Protein AF-A0A068Z1S9-F1 (afdb_monomer)

Secondary structure (DSSP, 8-state):
-------HHHHHHHHHHTT--PPP-S-TTS-HHHHHHHHHTHHHHHHHHHHHHHTS---S----SHHHHHHHHHHHHHHHHHHHHHHHHHHHSSS---HHHHHHHHTT--EEEE-STT-PPEEEE----HHHHHHHHHTT-PPP---------

pLDDT: mean 89.49, std 10.79, range [37.62, 98.06]

Sequence (153 aa):
MFSYHLDERALTHARLMDGKLLLVTNAPDFAPAEVIKRYKSLADIERGFRVLKSEIEIGPIYHRLPKRIRAHAAICFMALIVYRVMRSRLRASATPISPERALDKLRRIQHHQVTVNNTQPVTGLSTVNQEHSDILSALTVKKPTLNTQLTLL

Structure (mmCIF, N/CA/C/O backbone):
data_AF-A0A068Z1S9-F1
#
_entry.id   AF-A0A068Z1S9-F1
#
loop_
_atom_site.group_PDB
_atom_site.id
_atom_site.type_symbol
_atom_site.label_atom_id
_atom_site.label_alt_id
_atom_site.label_comp_id
_atom_site.label_asym_id
_atom_site.label_entity_id
_atom_site.label_seq_id
_atom_site.pdbx_PDB_ins_code
_atom_site.Cartn_x
_atom_site.Cartn_y
_atom_site.Cartn_z
_atom_site.occupancy
_atom_site.B_iso_or_equiv
_atom_site.auth_seq_id
_atom_site.auth_comp_id
_atom_site.auth_asym_id
_atom_site.auth_atom_id
_atom_site.pdbx_PDB_model_num
ATOM 1 N N . MET A 1 1 ? 51.750 12.803 -11.030 1.00 59.06 1 MET A N 1
ATOM 2 C CA . MET A 1 1 ? 50.881 13.569 -11.947 1.00 59.06 1 MET A CA 1
ATOM 3 C C . MET A 1 1 ? 49.828 12.603 -12.457 1.00 59.06 1 MET A C 1
ATOM 5 O O . MET A 1 1 ? 50.214 11.561 -12.967 1.00 59.06 1 MET A O 1
ATOM 9 N N . PHE A 1 2 ? 48.543 12.860 -12.221 1.00 73.06 2 PHE A N 1
ATOM 10 C CA . PHE A 1 2 ? 47.475 12.003 -12.745 1.00 73.06 2 PHE A CA 1
ATOM 11 C C . PHE A 1 2 ? 47.125 12.464 -14.162 1.00 73.06 2 PHE A C 1
ATOM 13 O O . PHE A 1 2 ? 46.903 13.655 -14.370 1.00 73.06 2 PHE A O 1
ATOM 20 N N . SER A 1 3 ? 47.096 11.540 -15.122 1.00 82.12 3 SER A N 1
ATOM 21 C CA . SER A 1 3 ? 46.533 11.756 -16.457 1.00 82.12 3 SER A CA 1
ATOM 22 C C . SER A 1 3 ? 45.230 10.971 -16.588 1.00 82.12 3 SER A C 1
ATOM 24 O O . SER A 1 3 ? 45.060 9.919 -15.971 1.00 82.12 3 SER A O 1
ATOM 26 N N . TYR A 1 4 ? 44.300 11.496 -17.381 1.00 90.50 4 TYR A N 1
ATOM 27 C CA . TYR A 1 4 ? 43.093 10.783 -17.778 1.00 90.50 4 TYR A CA 1
ATOM 28 C C . TYR A 1 4 ? 43.002 10.779 -19.303 1.00 90.50 4 TYR A C 1
ATOM 30 O O . TYR A 1 4 ? 43.451 11.715 -19.965 1.00 90.50 4 TYR A O 1
ATOM 38 N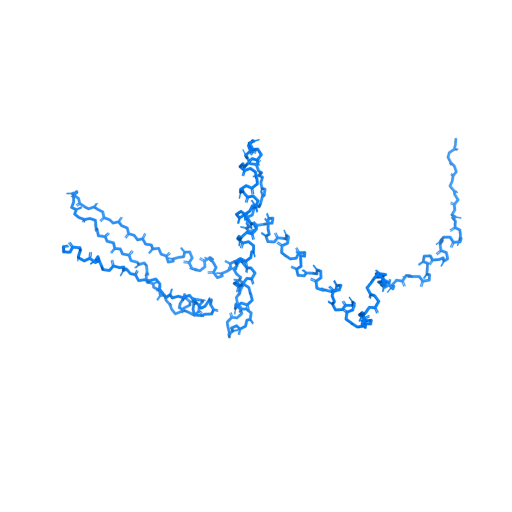 N . HIS A 1 5 ? 42.414 9.719 -19.847 1.00 91.31 5 HIS A N 1
ATOM 39 C CA . HIS A 1 5 ? 42.111 9.578 -21.264 1.00 91.31 5 HIS A CA 1
ATOM 40 C C . HIS A 1 5 ? 40.691 9.030 -21.398 1.00 91.31 5 HIS A C 1
ATOM 42 O O . HIS A 1 5 ? 40.260 8.219 -20.577 1.00 91.31 5 HIS A O 1
ATOM 48 N N . LEU A 1 6 ? 39.958 9.497 -22.407 1.00 91.56 6 LEU A N 1
ATOM 49 C CA . LEU A 1 6 ? 38.634 8.975 -22.721 1.00 91.56 6 LEU A CA 1
ATOM 50 C C . LEU A 1 6 ? 38.774 7.690 -23.537 1.00 91.56 6 LEU A C 1
ATOM 52 O O . LEU A 1 6 ? 39.498 7.647 -24.530 1.00 91.56 6 LEU A O 1
ATOM 56 N N . ASP A 1 7 ? 38.060 6.646 -23.124 1.00 95.69 7 ASP A N 1
ATOM 57 C CA . ASP A 1 7 ? 37.883 5.456 -23.948 1.00 95.69 7 ASP A CA 1
ATOM 58 C C . ASP A 1 7 ? 36.827 5.754 -25.022 1.00 95.69 7 ASP A C 1
ATOM 60 O O . ASP A 1 7 ? 35.617 5.664 -24.793 1.00 95.69 7 ASP A O 1
ATOM 64 N N . GLU A 1 8 ? 37.299 6.129 -26.209 1.00 96.19 8 GLU A N 1
ATOM 65 C CA . GLU A 1 8 ? 36.451 6.454 -27.360 1.00 96.19 8 GLU A CA 1
ATOM 66 C C . GLU A 1 8 ? 35.551 5.284 -27.792 1.00 96.19 8 GLU A C 1
ATOM 68 O O . GLU A 1 8 ? 34.442 5.498 -28.297 1.00 96.19 8 GLU A O 1
ATOM 73 N N . ARG A 1 9 ? 35.979 4.031 -27.562 1.00 94.56 9 ARG A N 1
ATOM 74 C CA . ARG A 1 9 ? 35.155 2.850 -27.866 1.00 94.56 9 ARG A CA 1
ATOM 75 C C . ARG A 1 9 ? 33.990 2.758 -26.891 1.00 94.56 9 ARG A C 1
ATOM 77 O O . ARG A 1 9 ? 32.849 2.595 -27.328 1.00 94.56 9 ARG A O 1
ATOM 84 N N . ALA A 1 10 ? 34.256 2.918 -25.595 1.00 91.44 10 ALA A N 1
ATOM 85 C CA . ALA A 1 10 ? 33.214 2.943 -24.572 1.00 91.44 10 ALA A CA 1
ATOM 86 C C . ALA A 1 10 ? 32.232 4.109 -24.788 1.00 91.44 10 ALA A C 1
ATOM 88 O O . ALA A 1 10 ? 31.018 3.914 -24.703 1.00 91.44 10 ALA A O 1
ATOM 89 N N . LEU A 1 11 ? 32.736 5.296 -25.148 1.00 92.94 11 LEU A N 1
ATOM 90 C CA . LEU A 1 11 ? 31.912 6.472 -25.441 1.00 92.94 11 LEU A CA 1
ATOM 91 C C . LEU A 1 11 ? 30.996 6.251 -26.652 1.00 92.94 11 LEU A C 1
ATOM 93 O O . LEU A 1 11 ? 29.805 6.560 -26.598 1.00 92.94 11 LEU A O 1
ATOM 97 N N . THR A 1 12 ? 31.526 5.686 -27.738 1.00 94.12 12 THR A N 1
ATOM 98 C CA . THR A 1 12 ? 30.737 5.378 -28.941 1.00 94.12 12 THR A CA 1
ATOM 99 C C . THR A 1 12 ? 29.646 4.353 -28.639 1.00 94.12 12 THR A C 1
ATOM 101 O O . THR A 1 12 ? 28.498 4.531 -29.046 1.00 94.12 12 THR A O 1
ATOM 104 N N . HIS A 1 13 ? 29.973 3.313 -27.870 1.00 89.31 13 HIS A N 1
ATOM 105 C CA . HIS A 1 13 ? 28.998 2.311 -27.452 1.00 89.31 13 HIS A CA 1
ATOM 106 C C . HIS A 1 13 ? 27.890 2.912 -26.570 1.00 89.31 13 HIS A C 1
ATOM 108 O O . HIS A 1 13 ? 26.712 2.635 -26.790 1.00 89.31 13 HIS A O 1
ATOM 114 N N . ALA A 1 14 ? 28.239 3.782 -25.615 1.00 88.38 14 ALA A N 1
ATOM 115 C CA . ALA A 1 14 ? 27.263 4.477 -24.776 1.00 88.38 14 ALA A CA 1
ATOM 116 C C . ALA A 1 14 ? 26.312 5.360 -25.604 1.00 88.38 14 ALA A C 1
ATOM 118 O O . ALA A 1 14 ? 25.100 5.306 -25.402 1.00 88.38 14 ALA A O 1
ATOM 119 N N . ARG A 1 15 ? 26.834 6.097 -26.597 1.00 91.88 15 ARG A N 1
ATOM 120 C CA . ARG A 1 15 ? 26.028 6.933 -27.508 1.00 91.88 15 ARG A CA 1
ATOM 121 C C . ARG A 1 15 ? 24.990 6.137 -28.300 1.00 91.88 15 ARG A C 1
ATOM 123 O O . ARG A 1 15 ? 23.896 6.637 -28.530 1.00 91.88 15 ARG A O 1
ATOM 130 N N . LEU A 1 16 ? 25.290 4.898 -28.698 1.00 88.88 16 LEU A N 1
ATOM 131 C CA . LEU A 1 16 ? 24.323 4.051 -29.413 1.00 88.88 16 LEU A CA 1
ATOM 132 C C . LEU A 1 16 ? 23.085 3.724 -28.568 1.00 88.88 16 LEU A C 1
ATOM 134 O O . LEU A 1 16 ? 22.005 3.488 -29.127 1.00 88.88 16 LEU A O 1
ATOM 138 N N . MET A 1 17 ? 23.256 3.675 -27.246 1.00 85.00 17 MET A N 1
ATOM 139 C CA . MET A 1 17 ? 22.225 3.320 -26.270 1.00 85.00 17 MET A CA 1
ATOM 140 C C . MET A 1 17 ? 21.563 4.541 -25.627 1.00 85.00 17 MET A C 1
ATOM 142 O O 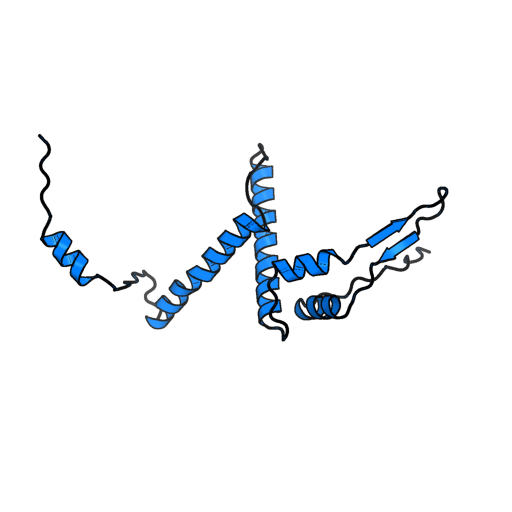. MET A 1 17 ? 20.619 4.377 -24.856 1.00 85.00 17 MET A O 1
ATOM 146 N N . ASP A 1 18 ? 22.018 5.751 -25.950 1.00 90.00 18 ASP A N 1
ATOM 147 C CA . ASP A 1 18 ? 21.478 6.966 -25.358 1.00 90.00 18 ASP A CA 1
ATOM 148 C C . ASP A 1 18 ? 19.982 7.124 -25.687 1.00 90.00 18 ASP A C 1
ATOM 150 O O . ASP A 1 18 ? 19.537 6.899 -26.817 1.00 90.00 18 ASP A O 1
ATOM 154 N N . GLY A 1 19 ? 19.180 7.416 -24.664 1.00 89.00 19 GLY A N 1
ATOM 155 C CA . GLY A 1 19 ? 17.716 7.476 -24.753 1.00 89.00 19 GLY A CA 1
ATOM 156 C C . GLY A 1 19 ? 16.985 6.137 -24.972 1.00 89.00 19 GLY A C 1
ATOM 157 O O . GLY A 1 19 ? 15.758 6.140 -25.094 1.00 89.00 19 GLY A O 1
ATOM 158 N N . LYS A 1 20 ? 17.677 4.988 -25.008 1.00 89.50 20 LYS A N 1
ATOM 159 C CA . LYS A 1 20 ? 17.056 3.660 -25.179 1.00 89.50 20 LYS A CA 1
ATOM 160 C C . LYS A 1 20 ? 16.991 2.900 -23.854 1.00 89.50 20 LYS A C 1
ATOM 162 O O . LYS A 1 20 ? 17.977 2.782 -23.136 1.00 89.50 20 LYS A O 1
ATOM 167 N N . LEU A 1 21 ? 15.833 2.307 -23.558 1.00 86.62 21 LEU A N 1
ATOM 168 C CA . LEU A 1 21 ? 15.677 1.346 -22.462 1.00 86.62 21 LEU A CA 1
ATOM 169 C C . LEU A 1 21 ? 15.805 -0.076 -23.016 1.00 86.62 21 LEU A C 1
ATOM 171 O O . LEU A 1 21 ? 14.885 -0.572 -23.667 1.00 86.62 21 LEU A O 1
ATOM 175 N N . LEU A 1 22 ? 16.929 -0.735 -22.739 1.00 88.94 22 LEU A N 1
ATOM 176 C CA . LEU A 1 22 ? 17.130 -2.143 -23.068 1.00 88.94 22 LEU A CA 1
ATOM 177 C C . LEU A 1 22 ? 16.695 -3.021 -21.888 1.00 88.94 22 LEU A C 1
ATOM 179 O O . LEU A 1 22 ? 17.204 -2.871 -20.779 1.00 88.94 22 LEU A O 1
ATOM 183 N N . LEU A 1 23 ? 15.772 -3.952 -22.131 1.00 91.19 23 LEU A N 1
ATOM 184 C CA . LEU A 1 23 ? 15.395 -4.978 -21.160 1.00 91.19 23 LEU A CA 1
ATOM 185 C C . LEU A 1 23 ? 16.056 -6.299 -21.547 1.00 91.19 23 LEU A C 1
ATOM 187 O O . LEU A 1 23 ? 15.794 -6.834 -22.621 1.00 91.19 23 LEU A O 1
ATOM 191 N N . VAL A 1 24 ? 16.892 -6.826 -20.656 1.00 92.25 24 VAL A N 1
ATOM 192 C CA . VAL A 1 24 ? 17.494 -8.157 -20.784 1.00 92.25 24 VAL A CA 1
ATOM 193 C C . VAL A 1 24 ? 16.752 -9.093 -19.839 1.00 92.25 24 VAL A C 1
ATOM 195 O O . VAL A 1 24 ? 16.578 -8.778 -18.662 1.00 92.25 24 VAL A O 1
ATOM 198 N N . THR A 1 25 ? 16.279 -10.230 -20.343 1.00 92.31 25 THR A N 1
ATOM 199 C CA . THR A 1 25 ? 15.521 -11.201 -19.548 1.00 92.31 25 THR A CA 1
ATOM 200 C C . THR A 1 25 ? 15.945 -12.627 -19.877 1.00 92.31 25 THR A C 1
ATOM 202 O O . THR A 1 25 ? 16.300 -12.930 -21.012 1.00 92.31 25 THR A O 1
ATOM 205 N N . ASN A 1 26 ? 15.903 -13.499 -18.873 1.00 95.00 26 ASN A N 1
ATOM 206 C CA . ASN A 1 26 ? 16.115 -14.940 -18.993 1.00 95.00 26 ASN A CA 1
ATOM 207 C C . ASN A 1 26 ? 14.792 -15.720 -19.113 1.00 95.00 26 ASN A C 1
ATOM 209 O O . ASN A 1 26 ? 14.784 -16.928 -18.900 1.00 95.00 26 ASN A O 1
ATOM 213 N N . ALA A 1 27 ? 13.679 -15.035 -19.392 1.00 93.25 27 ALA A N 1
ATOM 214 C CA . ALA A 1 27 ? 12.356 -15.632 -19.526 1.00 93.25 27 ALA A CA 1
ATOM 215 C C . ALA A 1 27 ? 11.952 -15.698 -21.015 1.00 93.25 27 ALA A C 1
ATOM 217 O O . ALA A 1 27 ? 11.333 -14.755 -21.516 1.00 93.25 27 ALA A O 1
ATOM 218 N N . PRO A 1 28 ? 12.325 -16.775 -21.735 1.00 92.12 28 PRO A N 1
ATOM 219 C CA . PRO A 1 28 ? 12.128 -16.881 -23.182 1.00 92.12 28 PRO A CA 1
ATOM 220 C C . PRO A 1 28 ? 10.655 -17.022 -23.585 1.00 92.12 28 PRO A C 1
ATOM 222 O O . PRO A 1 28 ? 10.298 -16.680 -24.708 1.00 92.12 28 PRO A O 1
ATOM 225 N N . ASP A 1 29 ? 9.800 -17.483 -22.668 1.00 96.00 29 ASP A N 1
ATOM 226 C CA . ASP A 1 29 ? 8.387 -17.772 -22.941 1.00 96.00 29 ASP A CA 1
ATOM 227 C C . ASP A 1 29 ? 7.504 -16.514 -23.004 1.00 96.00 29 ASP A C 1
ATOM 229 O O . ASP A 1 29 ? 6.332 -16.590 -23.372 1.00 96.00 29 ASP A O 1
ATOM 233 N N . PHE A 1 30 ? 8.036 -15.342 -22.640 1.00 94.50 30 PHE A N 1
ATOM 234 C CA . PHE A 1 30 ? 7.278 -14.095 -22.675 1.00 94.50 30 PHE A CA 1
ATOM 235 C C . PHE A 1 30 ? 7.469 -13.347 -23.988 1.00 94.50 30 PHE A C 1
ATOM 237 O O . PHE A 1 30 ? 8.583 -13.027 -24.402 1.00 94.50 30 PHE A O 1
ATOM 244 N N . ALA A 1 31 ? 6.350 -12.940 -24.587 1.00 95.88 31 ALA A N 1
ATOM 245 C CA . ALA A 1 31 ? 6.380 -11.993 -25.690 1.00 95.88 31 ALA A CA 1
ATOM 246 C C . ALA A 1 31 ? 7.018 -10.657 -25.239 1.00 95.88 31 ALA A C 1
ATOM 248 O O . ALA A 1 31 ? 6.784 -10.218 -24.106 1.00 95.88 31 ALA A O 1
ATOM 249 N N . PRO A 1 32 ? 7.741 -9.932 -26.117 1.00 93.81 32 PRO A N 1
ATOM 250 C CA . PRO A 1 32 ? 8.410 -8.677 -25.754 1.00 93.81 32 PRO A CA 1
ATOM 251 C C . PRO A 1 32 ? 7.497 -7.640 -25.077 1.00 93.81 32 PRO A C 1
ATOM 253 O O . PRO A 1 32 ? 7.885 -6.989 -24.106 1.00 93.81 32 PRO A O 1
ATOM 256 N N . ALA A 1 33 ? 6.247 -7.515 -25.537 1.00 94.50 33 ALA A N 1
ATOM 257 C CA . ALA A 1 33 ? 5.265 -6.613 -24.935 1.00 94.50 33 ALA A CA 1
ATOM 258 C C . ALA A 1 33 ? 4.914 -6.994 -23.484 1.00 94.50 33 ALA A C 1
ATOM 260 O O . ALA A 1 33 ? 4.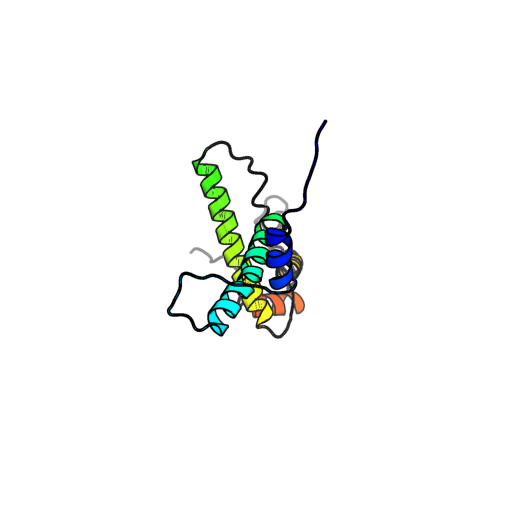694 -6.119 -22.642 1.00 94.50 33 ALA A O 1
ATOM 261 N N . GLU A 1 34 ? 4.891 -8.290 -23.169 1.00 94.69 34 GLU A N 1
ATOM 262 C CA . GLU A 1 34 ? 4.637 -8.777 -21.816 1.00 94.69 34 GLU A CA 1
ATOM 263 C C . GLU A 1 34 ? 5.825 -8.507 -20.889 1.00 94.69 34 GLU A C 1
ATOM 265 O O . GLU A 1 34 ? 5.621 -8.048 -19.762 1.00 94.69 34 GLU A O 1
ATOM 270 N N . VAL A 1 35 ? 7.056 -8.687 -21.378 1.00 94.88 35 VAL A N 1
ATOM 271 C CA . VAL A 1 35 ? 8.281 -8.327 -20.642 1.00 94.88 35 VAL A CA 1
ATOM 272 C C . VAL A 1 35 ? 8.252 -6.847 -20.256 1.00 94.88 35 VAL A C 1
ATOM 274 O O . VAL A 1 35 ? 8.438 -6.504 -19.087 1.00 94.88 35 VAL A O 1
ATOM 277 N N . ILE A 1 36 ? 7.919 -5.964 -21.204 1.00 93.56 36 ILE A N 1
ATOM 278 C CA . ILE A 1 36 ? 7.794 -4.521 -20.948 1.00 93.56 36 ILE A CA 1
ATOM 279 C C . ILE A 1 36 ? 6.693 -4.237 -19.920 1.00 93.56 36 ILE A C 1
ATOM 281 O O . ILE A 1 36 ? 6.896 -3.443 -18.999 1.00 93.56 36 ILE A O 1
ATOM 285 N N . LYS A 1 37 ? 5.523 -4.875 -20.048 1.00 93.00 37 LYS A N 1
ATOM 286 C CA . LYS A 1 37 ? 4.405 -4.701 -19.108 1.00 93.00 37 LYS A CA 1
ATOM 287 C C . LYS A 1 37 ? 4.799 -5.103 -17.684 1.00 93.00 37 LYS A C 1
ATOM 289 O O . LYS A 1 37 ? 4.522 -4.359 -16.743 1.00 93.00 37 LYS A O 1
ATOM 294 N N . ARG A 1 38 ? 5.469 -6.247 -17.521 1.00 90.69 38 ARG A N 1
ATOM 295 C CA . ARG A 1 38 ? 5.965 -6.736 -16.225 1.00 90.69 38 ARG A CA 1
ATOM 296 C C . ARG A 1 38 ? 7.030 -5.811 -15.650 1.00 90.69 38 ARG A C 1
ATOM 298 O O . ARG A 1 38 ? 6.923 -5.447 -14.482 1.00 90.69 38 ARG A O 1
ATOM 305 N N . TYR A 1 39 ? 7.978 -5.353 -16.465 1.00 92.25 39 TYR A N 1
ATOM 306 C CA . TYR A 1 39 ? 8.977 -4.374 -16.035 1.00 92.25 39 TYR A CA 1
ATOM 307 C C . TYR A 1 39 ? 8.316 -3.088 -15.526 1.00 92.25 39 TYR A C 1
ATOM 309 O O . TYR A 1 39 ? 8.600 -2.634 -14.422 1.00 92.25 39 TYR A O 1
ATOM 317 N N . LYS A 1 40 ? 7.343 -2.543 -16.267 1.00 90.31 40 LYS A N 1
ATOM 318 C CA . LYS A 1 40 ? 6.606 -1.339 -15.847 1.00 90.31 40 LYS A CA 1
ATOM 319 C C . LYS A 1 40 ? 5.809 -1.537 -14.550 1.00 90.31 40 LYS A C 1
ATOM 321 O O . LYS A 1 40 ? 5.587 -0.566 -13.829 1.00 90.31 40 LYS A O 1
ATOM 326 N N . SER A 1 41 ? 5.420 -2.770 -14.209 1.00 88.56 41 SER A N 1
ATOM 327 C CA . SER A 1 41 ? 4.755 -3.070 -12.930 1.00 88.56 41 SER A CA 1
ATOM 328 C C . SER A 1 41 ? 5.676 -2.936 -11.706 1.00 88.56 41 SER A C 1
ATOM 330 O O . SER A 1 41 ? 5.185 -2.857 -10.579 1.00 88.56 41 SER A O 1
ATOM 332 N N . LEU A 1 42 ? 6.996 -2.808 -11.902 1.00 88.69 42 LEU A N 1
ATOM 333 C CA . LEU A 1 42 ? 7.948 -2.494 -10.832 1.00 88.69 42 LEU A CA 1
ATOM 334 C C . LEU A 1 42 ? 7.572 -1.200 -10.095 1.00 88.69 42 LEU A C 1
ATOM 336 O O . LEU A 1 42 ? 7.708 -1.126 -8.875 1.00 88.69 42 LEU A O 1
ATOM 340 N N . ALA A 1 43 ? 6.977 -0.227 -10.791 1.00 87.88 43 ALA A N 1
ATOM 341 C CA . ALA A 1 43 ? 6.476 1.000 -10.175 1.00 87.88 43 ALA A CA 1
ATOM 342 C C . ALA A 1 43 ? 5.431 0.735 -9.067 1.00 87.88 43 ALA A C 1
ATOM 344 O O . ALA A 1 43 ? 5.324 1.492 -8.098 1.00 87.88 43 ALA A O 1
ATOM 345 N N . ASP A 1 44 ? 4.650 -0.350 -9.159 1.00 86.44 44 ASP A N 1
ATOM 346 C CA . ASP A 1 44 ? 3.718 -0.740 -8.096 1.00 86.44 44 ASP A CA 1
ATOM 347 C C . ASP A 1 44 ? 4.436 -1.325 -6.876 1.00 86.44 44 ASP A C 1
ATOM 349 O O . ASP A 1 44 ? 3.954 -1.177 -5.745 1.00 86.44 44 ASP A O 1
ATOM 353 N N . ILE A 1 45 ? 5.578 -1.981 -7.086 1.00 87.6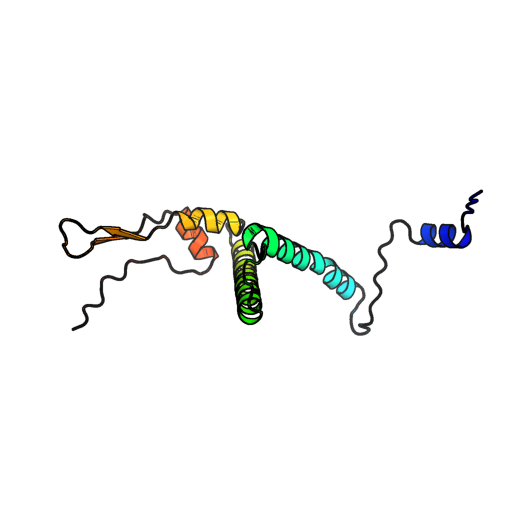9 45 ILE A N 1
ATOM 354 C CA . ILE A 1 45 ? 6.451 -2.488 -6.023 1.00 87.69 45 ILE A CA 1
ATOM 355 C C . ILE A 1 45 ? 7.127 -1.313 -5.314 1.00 87.69 45 ILE A C 1
ATOM 357 O O . ILE A 1 45 ? 7.039 -1.212 -4.092 1.00 87.69 45 ILE A O 1
ATOM 361 N N . GLU A 1 46 ? 7.701 -0.372 -6.062 1.00 91.88 46 GLU A N 1
ATOM 362 C CA . GLU A 1 46 ? 8.320 0.841 -5.515 1.00 91.88 46 GLU A CA 1
ATOM 363 C C . GLU A 1 46 ? 7.334 1.669 -4.691 1.00 91.88 46 GLU A C 1
ATOM 365 O O . GLU A 1 46 ? 7.655 2.134 -3.594 1.00 91.88 46 GLU A O 1
ATOM 370 N N . ARG A 1 47 ? 6.092 1.802 -5.172 1.00 90.25 47 ARG A N 1
ATOM 371 C CA . ARG A 1 47 ? 5.033 2.456 -4.398 1.00 90.25 47 ARG A CA 1
ATOM 372 C C . ARG A 1 47 ? 4.730 1.701 -3.105 1.00 90.25 47 ARG A C 1
ATOM 374 O O . ARG A 1 47 ? 4.533 2.336 -2.076 1.00 90.25 47 ARG A O 1
ATOM 381 N N . GLY A 1 48 ? 4.719 0.368 -3.142 1.00 92.12 48 GLY A N 1
ATOM 382 C CA . GLY A 1 48 ? 4.573 -0.461 -1.945 1.00 92.12 48 GLY A CA 1
ATOM 383 C C . GLY A 1 48 ? 5.694 -0.220 -0.932 1.00 92.12 48 GLY A C 1
ATOM 384 O O . GLY A 1 48 ? 5.414 -0.012 0.243 1.00 92.12 48 GLY A O 1
ATOM 385 N N . PHE A 1 49 ? 6.949 -0.151 -1.387 1.00 92.44 49 PHE A N 1
ATOM 386 C CA . PHE A 1 49 ? 8.084 0.183 -0.522 1.00 92.44 49 PHE A CA 1
ATOM 387 C C . PHE A 1 49 ? 8.001 1.592 0.059 1.00 92.44 49 PHE A C 1
ATOM 389 O O . PHE A 1 49 ? 8.420 1.796 1.196 1.00 92.44 49 PHE A O 1
ATOM 396 N N . ARG A 1 50 ? 7.462 2.559 -0.689 1.00 93.56 50 ARG A N 1
ATOM 397 C CA . ARG A 1 50 ? 7.220 3.909 -0.171 1.00 93.56 50 ARG A CA 1
ATOM 398 C C . ARG A 1 50 ? 6.233 3.878 0.993 1.00 93.56 50 ARG A C 1
ATOM 400 O O . ARG A 1 50 ? 6.576 4.356 2.062 1.00 93.56 50 ARG A O 1
ATOM 407 N N . VAL A 1 51 ? 5.078 3.235 0.809 1.00 94.50 51 VAL A N 1
ATOM 408 C CA . VAL A 1 51 ? 4.055 3.085 1.861 1.00 94.50 51 VAL A CA 1
ATOM 409 C C . VAL A 1 51 ? 4.608 2.338 3.075 1.00 94.50 51 VAL A C 1
ATOM 411 O O . VAL A 1 51 ? 4.364 2.735 4.209 1.00 94.50 51 VAL A O 1
ATOM 414 N N . LEU A 1 52 ? 5.397 1.283 2.846 1.00 95.06 52 LEU A N 1
ATOM 415 C CA . LEU A 1 52 ? 6.030 0.514 3.917 1.00 95.06 52 LEU A CA 1
ATOM 416 C C . LEU A 1 52 ? 6.961 1.372 4.790 1.00 95.06 52 LEU A C 1
ATOM 418 O O . LEU A 1 52 ? 7.119 1.097 5.976 1.00 95.06 52 LEU A O 1
ATOM 422 N N . LYS A 1 53 ? 7.583 2.396 4.197 1.00 92.88 53 LYS A N 1
ATOM 423 C CA . LYS A 1 53 ? 8.505 3.309 4.876 1.00 92.88 53 LYS A CA 1
ATOM 424 C C . LYS A 1 53 ? 7.807 4.524 5.492 1.00 92.88 53 LYS A C 1
ATOM 426 O O . LYS A 1 53 ? 8.265 4.956 6.537 1.00 92.88 53 LYS A O 1
ATOM 431 N N . SER A 1 54 ? 6.762 5.071 4.861 1.00 91.94 54 SER A N 1
ATOM 432 C CA . SER A 1 54 ? 6.091 6.298 5.324 1.00 91.94 54 SER A CA 1
ATOM 433 C C . SER A 1 54 ? 4.858 6.035 6.183 1.00 91.94 54 SER A C 1
ATOM 435 O O . SER A 1 54 ? 4.786 6.528 7.295 1.00 91.94 54 SER A O 1
ATOM 437 N N . GLU A 1 55 ? 3.899 5.248 5.694 1.00 91.50 55 GLU A N 1
ATOM 438 C CA . GLU A 1 55 ? 2.602 5.082 6.369 1.00 91.50 55 GLU A CA 1
ATOM 439 C C . GLU A 1 55 ? 2.627 3.962 7.410 1.00 91.50 55 GLU A C 1
ATOM 441 O O . GLU A 1 55 ? 1.959 4.037 8.436 1.00 91.50 55 GLU A O 1
ATOM 446 N N . ILE A 1 56 ? 3.357 2.883 7.110 1.00 93.62 56 ILE A N 1
ATOM 447 C CA . ILE A 1 56 ? 3.466 1.701 7.982 1.00 93.62 56 ILE A CA 1
ATOM 448 C C . ILE A 1 56 ? 4.676 1.813 8.917 1.00 93.62 56 ILE A C 1
ATOM 450 O O . ILE A 1 56 ? 4.720 1.115 9.926 1.00 93.62 56 ILE A O 1
ATOM 454 N N . GLU A 1 57 ? 5.650 2.660 8.571 1.00 92.81 57 GLU A N 1
ATOM 455 C CA . GLU A 1 57 ? 6.870 2.898 9.350 1.00 92.81 57 GLU A CA 1
ATOM 456 C C . GLU A 1 57 ? 7.567 1.595 9.783 1.00 92.81 57 GLU A C 1
ATOM 458 O O . GLU A 1 57 ? 7.772 1.315 10.963 1.00 92.81 57 GLU A O 1
ATOM 463 N N . ILE A 1 58 ? 7.974 0.759 8.814 1.00 94.31 58 ILE A N 1
ATOM 464 C CA . ILE A 1 5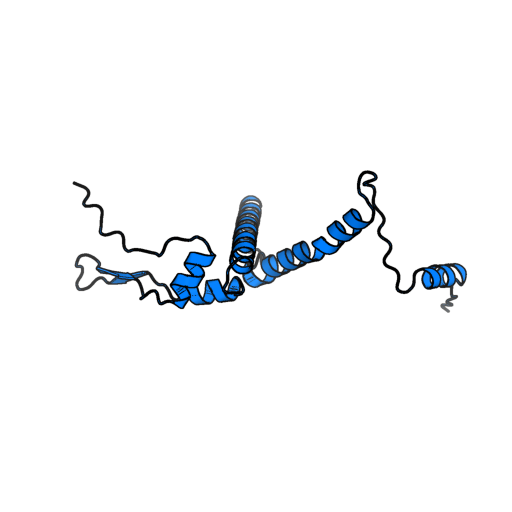8 ? 8.720 -0.479 9.120 1.00 94.31 58 ILE A CA 1
ATOM 465 C C . ILE A 1 58 ? 10.009 -0.222 9.925 1.00 94.31 58 ILE A C 1
ATOM 467 O O . ILE A 1 58 ? 10.507 -1.127 10.596 1.00 94.31 58 ILE A O 1
ATOM 471 N N . GLY A 1 59 ? 10.550 0.995 9.886 1.00 90.69 59 GLY A N 1
ATOM 472 C CA . GLY A 1 59 ? 11.633 1.435 10.759 1.00 90.69 59 GLY A CA 1
ATOM 473 C C . GLY A 1 59 ? 11.322 2.792 11.395 1.00 90.69 59 GLY A C 1
ATOM 474 O O . GLY A 1 59 ? 10.490 3.520 10.857 1.00 90.69 59 GLY A O 1
ATOM 475 N N . PRO A 1 60 ? 12.026 3.166 12.482 1.00 87.25 60 PRO A N 1
ATOM 476 C CA . PRO A 1 60 ? 13.147 2.456 13.122 1.00 87.25 60 PRO A CA 1
ATOM 477 C C . PRO A 1 60 ? 12.739 1.208 13.934 1.00 87.25 60 PRO A C 1
ATOM 479 O O . PRO A 1 60 ? 11.704 1.169 14.591 1.00 87.25 60 PRO A O 1
ATOM 482 N N . ILE A 1 61 ? 13.580 0.166 13.904 1.00 90.81 61 ILE A N 1
ATOM 483 C CA . ILE A 1 61 ? 13.331 -1.103 14.606 1.00 90.81 61 ILE A CA 1
ATOM 484 C C . ILE A 1 61 ? 13.947 -1.037 16.008 1.00 90.81 61 ILE A C 1
ATOM 486 O O . ILE A 1 61 ? 15.153 -1.197 16.174 1.00 90.81 61 ILE A O 1
ATOM 490 N N . TYR A 1 62 ? 13.113 -0.863 17.034 1.00 93.81 62 TYR A N 1
ATOM 491 C CA . TYR A 1 62 ? 13.558 -0.806 18.437 1.00 93.81 62 TYR A CA 1
ATOM 492 C C . TYR A 1 62 ? 13.664 -2.182 19.121 1.00 93.81 62 TYR A C 1
ATOM 494 O O . TYR A 1 62 ? 14.001 -2.293 20.303 1.00 93.81 62 TYR A O 1
ATOM 502 N N . HIS A 1 63 ? 13.362 -3.262 18.401 1.00 95.94 63 HIS A N 1
ATOM 503 C CA . HIS A 1 63 ? 13.459 -4.622 18.920 1.00 95.94 63 HIS A CA 1
ATOM 504 C C . HIS A 1 63 ? 14.895 -5.151 18.869 1.00 95.94 63 HIS A C 1
ATOM 506 O O . HIS A 1 63 ? 15.526 -5.136 17.820 1.00 95.94 63 HIS A O 1
ATOM 512 N N . ARG A 1 64 ? 15.383 -5.702 19.988 1.00 95.75 64 ARG A N 1
ATOM 513 C CA . ARG A 1 64 ? 16.734 -6.293 20.079 1.00 95.75 64 ARG A CA 1
ATOM 514 C C . ARG A 1 64 ? 16.779 -7.785 19.741 1.00 95.75 64 ARG A C 1
ATOM 516 O O . ARG A 1 64 ? 17.754 -8.272 19.187 1.00 95.75 64 ARG A O 1
ATOM 523 N N . LEU A 1 65 ? 15.728 -8.529 20.096 1.00 97.88 65 LEU A N 1
ATOM 524 C CA . LEU A 1 65 ? 15.687 -9.980 19.898 1.00 97.88 65 LEU A CA 1
ATOM 525 C C . LEU A 1 65 ? 15.317 -10.325 18.446 1.00 97.88 65 LEU A C 1
ATOM 527 O O . LEU A 1 65 ? 14.273 -9.852 17.982 1.00 97.88 65 LEU A O 1
ATOM 531 N N . PRO A 1 66 ? 16.052 -11.228 17.763 1.00 97.25 66 PRO A N 1
ATOM 532 C CA . PRO A 1 66 ? 15.777 -11.599 16.371 1.00 97.25 66 PRO A CA 1
ATOM 533 C C . PRO A 1 66 ? 14.329 -12.033 16.116 1.00 97.25 66 PRO A C 1
ATOM 535 O O . PRO A 1 66 ? 13.727 -11.656 15.113 1.00 97.25 66 PRO A O 1
ATOM 538 N N . LYS A 1 67 ? 13.723 -12.773 17.055 1.00 98.06 67 LYS A N 1
ATOM 539 C CA . LYS A 1 67 ? 12.317 -13.196 16.958 1.00 98.06 67 LYS A CA 1
ATOM 540 C C . LYS A 1 67 ? 11.347 -12.006 16.923 1.00 98.06 67 LYS A C 1
ATOM 542 O O . LYS A 1 67 ? 10.387 -12.036 16.162 1.00 98.06 67 LYS A O 1
ATOM 547 N N . ARG A 1 68 ? 11.604 -10.954 17.710 1.00 97.38 68 ARG A N 1
ATOM 548 C CA . ARG A 1 68 ? 10.762 -9.745 17.753 1.00 97.38 68 ARG A CA 1
ATOM 549 C C . ARG A 1 68 ? 10.931 -8.896 16.492 1.00 97.38 68 ARG A C 1
ATOM 551 O O . ARG A 1 68 ? 9.942 -8.404 15.969 1.00 97.38 68 ARG A O 1
ATOM 558 N N . ILE A 1 69 ? 12.153 -8.808 15.962 1.00 97.19 69 ILE A N 1
ATOM 559 C CA . ILE A 1 69 ? 12.430 -8.139 14.679 1.00 97.19 69 ILE A CA 1
ATOM 560 C C . ILE A 1 69 ? 11.644 -8.811 13.542 1.00 97.19 69 ILE A C 1
ATOM 562 O O . ILE A 1 69 ? 10.965 -8.133 12.775 1.00 97.19 69 ILE A O 1
ATOM 566 N N . ARG A 1 70 ? 11.676 -10.151 13.464 1.00 97.06 70 ARG A N 1
ATOM 567 C CA . ARG A 1 70 ? 10.909 -10.913 12.461 1.00 97.06 70 ARG A CA 1
ATOM 568 C C . ARG A 1 70 ? 9.400 -10.718 12.613 1.00 97.06 70 ARG A C 1
ATOM 570 O O . ARG A 1 70 ? 8.715 -10.567 11.608 1.00 97.06 70 ARG A O 1
ATOM 577 N N . ALA A 1 71 ? 8.891 -10.702 13.847 1.00 97.00 71 ALA A N 1
ATOM 578 C CA . ALA A 1 71 ? 7.472 -10.466 14.110 1.00 97.00 71 ALA A CA 1
ATOM 579 C C . ALA A 1 71 ? 7.024 -9.068 13.650 1.00 97.00 71 ALA A C 1
ATOM 581 O O . ALA A 1 71 ? 6.014 -8.959 12.963 1.00 97.00 71 ALA A O 1
ATOM 582 N N . HIS A 1 72 ? 7.802 -8.022 13.953 1.00 96.62 72 HIS A N 1
ATOM 583 C CA . HIS A 1 72 ? 7.545 -6.658 13.471 1.00 96.62 72 HIS A CA 1
ATOM 584 C C . HIS A 1 72 ? 7.502 -6.593 11.946 1.00 96.62 72 HIS A C 1
ATOM 586 O O . HIS A 1 72 ? 6.509 -6.154 11.376 1.00 96.62 72 HIS A O 1
ATOM 592 N N . ALA A 1 73 ? 8.526 -7.133 11.276 1.00 96.00 73 ALA A N 1
ATOM 593 C CA . ALA A 1 73 ? 8.568 -7.172 9.817 1.00 96.00 73 ALA A CA 1
ATOM 594 C C . ALA A 1 73 ? 7.362 -7.920 9.216 1.00 96.00 73 ALA A C 1
ATOM 596 O O . ALA A 1 73 ? 6.787 -7.461 8.229 1.00 96.00 73 ALA A O 1
ATOM 597 N N . ALA A 1 74 ? 6.941 -9.033 9.827 1.0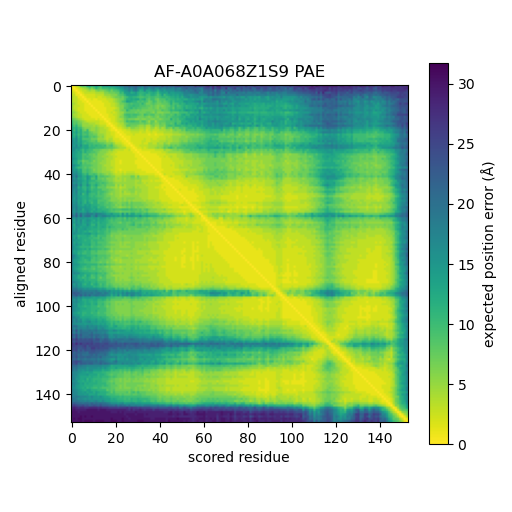0 96.69 74 ALA A N 1
ATOM 598 C CA . ALA A 1 74 ? 5.762 -9.781 9.397 1.00 96.69 74 ALA A CA 1
ATOM 599 C C . ALA A 1 74 ? 4.466 -8.968 9.559 1.00 96.69 74 ALA A C 1
ATOM 601 O O . ALA A 1 74 ? 3.646 -8.947 8.643 1.00 96.69 74 ALA A O 1
ATOM 602 N N . ILE A 1 75 ? 4.292 -8.260 10.680 1.00 96.81 75 ILE A N 1
ATOM 603 C CA . ILE A 1 75 ? 3.132 -7.386 10.916 1.00 96.81 75 ILE A CA 1
ATOM 604 C C . ILE A 1 75 ? 3.107 -6.235 9.906 1.00 96.81 75 ILE A C 1
ATOM 606 O O . ILE A 1 75 ? 2.075 -6.013 9.272 1.00 96.81 75 ILE A O 1
ATOM 610 N N . CYS A 1 76 ? 4.236 -5.558 9.680 1.00 96.88 76 CYS A N 1
ATOM 611 C CA . CYS A 1 76 ? 4.339 -4.498 8.674 1.00 96.88 76 CYS A CA 1
ATOM 612 C C . CYS A 1 76 ? 4.035 -5.018 7.260 1.00 96.88 76 CYS A C 1
ATOM 614 O O . CYS A 1 76 ? 3.366 -4.344 6.477 1.00 96.88 76 CYS A O 1
ATOM 616 N N . PHE A 1 77 ? 4.477 -6.233 6.926 1.00 95.81 77 PHE A N 1
ATOM 617 C CA . PHE A 1 77 ? 4.168 -6.849 5.637 1.00 95.81 77 PHE A CA 1
ATOM 618 C C . PHE A 1 77 ? 2.678 -7.194 5.496 1.00 95.81 77 PHE A C 1
ATOM 620 O O . PHE A 1 77 ? 2.082 -6.912 4.457 1.00 95.81 77 PHE A O 1
ATOM 627 N N . MET A 1 78 ? 2.040 -7.726 6.545 1.00 97.69 78 MET A N 1
ATOM 628 C CA . MET A 1 78 ? 0.587 -7.941 6.561 1.00 97.69 78 MET A CA 1
ATOM 629 C C . MET A 1 78 ? -0.177 -6.620 6.407 1.00 97.69 78 MET A C 1
ATOM 631 O O . MET A 1 78 ? -1.108 -6.544 5.605 1.00 97.69 78 MET A O 1
ATOM 635 N N . ALA A 1 79 ? 0.251 -5.560 7.097 1.00 96.56 79 ALA A N 1
ATOM 636 C CA . ALA A 1 79 ? -0.320 -4.224 6.941 1.00 96.56 79 ALA A CA 1
ATOM 637 C C . ALA A 1 79 ? -0.190 -3.714 5.494 1.00 96.56 79 ALA A C 1
ATOM 639 O O . ALA A 1 79 ? -1.146 -3.164 4.950 1.00 96.56 79 ALA A O 1
ATOM 640 N N . LEU A 1 80 ? 0.942 -3.970 4.826 1.00 96.00 80 LEU A N 1
ATOM 641 C CA . LEU A 1 80 ? 1.147 -3.607 3.420 1.00 96.00 80 LEU A CA 1
ATOM 642 C C . LEU A 1 80 ? 0.199 -4.363 2.478 1.00 96.00 80 LEU A C 1
ATOM 644 O O . LEU A 1 80 ? -0.303 -3.777 1.516 1.00 96.00 80 LEU A O 1
ATOM 648 N N . ILE A 1 81 ? -0.070 -5.644 2.749 1.00 95.69 81 ILE A N 1
ATOM 649 C CA . ILE A 1 81 ? -1.056 -6.432 1.995 1.00 95.69 81 ILE A CA 1
ATOM 650 C C . ILE A 1 81 ? -2.449 -5.821 2.161 1.00 95.69 81 ILE A C 1
ATOM 652 O O . ILE A 1 81 ? -3.114 -5.550 1.160 1.00 95.69 81 ILE A O 1
ATOM 656 N N . VAL A 1 82 ? -2.871 -5.551 3.401 1.00 95.69 82 VAL A N 1
ATOM 657 C CA . VAL A 1 82 ? -4.173 -4.927 3.688 1.00 95.69 82 VAL A CA 1
ATOM 658 C C . VAL A 1 82 ? -4.281 -3.573 2.992 1.00 95.69 82 VAL A C 1
ATOM 660 O O . VAL A 1 82 ? -5.250 -3.328 2.275 1.00 95.69 82 VAL A O 1
ATOM 663 N N . TYR A 1 83 ? -3.255 -2.730 3.103 1.00 95.56 83 TYR A N 1
ATOM 664 C CA . TYR A 1 83 ? -3.194 -1.437 2.427 1.00 95.56 83 TYR A CA 1
ATOM 665 C C . TYR A 1 83 ? -3.325 -1.590 0.898 1.00 95.56 83 TYR A C 1
ATOM 667 O O . TYR A 1 83 ? -4.057 -0.837 0.251 1.00 95.56 83 TYR A O 1
ATOM 675 N N . ARG A 1 84 ? -2.659 -2.583 0.285 1.00 94.06 84 ARG A N 1
ATOM 676 C CA . ARG A 1 84 ? -2.788 -2.860 -1.159 1.00 94.06 84 ARG A CA 1
ATOM 677 C C . ARG A 1 84 ? -4.208 -3.267 -1.545 1.00 94.06 84 ARG A C 1
ATOM 679 O O . ARG A 1 84 ? -4.709 -2.778 -2.558 1.00 94.06 84 ARG A O 1
ATOM 686 N N . VAL A 1 85 ? -4.863 -4.108 -0.745 1.00 94.94 85 VAL A N 1
ATOM 687 C CA . VAL A 1 85 ? -6.268 -4.489 -0.957 1.00 94.94 85 VAL A CA 1
ATOM 688 C C . VAL A 1 85 ? -7.176 -3.264 -0.845 1.00 94.94 85 VAL A C 1
ATOM 690 O O . VAL A 1 85 ? -7.989 -3.040 -1.740 1.00 94.94 85 VAL A O 1
ATOM 693 N N . MET A 1 86 ? -6.994 -2.427 0.183 1.00 95.06 86 MET A N 1
ATOM 694 C CA . MET A 1 86 ? -7.732 -1.168 0.338 1.00 95.06 86 MET A CA 1
ATOM 695 C C . MET A 1 86 ? -7.571 -0.281 -0.895 1.00 95.06 86 MET A C 1
ATOM 697 O O . MET A 1 86 ? -8.560 0.148 -1.480 1.00 95.06 86 MET A O 1
ATOM 701 N N . ARG A 1 87 ? -6.333 -0.067 -1.356 1.00 93.56 87 ARG A N 1
ATOM 702 C CA . ARG A 1 87 ? -6.051 0.717 -2.563 1.00 93.56 87 ARG A CA 1
ATOM 703 C C . ARG A 1 87 ? -6.739 0.149 -3.800 1.00 93.56 87 ARG A C 1
ATOM 705 O O . ARG A 1 87 ? -7.248 0.920 -4.605 1.00 93.56 87 ARG A O 1
ATOM 712 N N . SER A 1 88 ? -6.735 -1.173 -3.968 1.00 93.12 88 SER A N 1
ATOM 713 C CA . SER A 1 88 ? -7.408 -1.830 -5.091 1.00 93.12 88 SER A CA 1
ATOM 714 C C . SER A 1 88 ? -8.919 -1.609 -5.045 1.00 93.12 88 SER A C 1
ATOM 716 O O . SER A 1 88 ? -9.508 -1.256 -6.061 1.00 93.12 88 SER A O 1
ATOM 718 N N . ARG A 1 89 ? -9.538 -1.774 -3.870 1.00 95.12 89 ARG A N 1
ATOM 719 C CA . ARG A 1 89 ? -10.985 -1.595 -3.676 1.00 95.12 89 ARG A CA 1
ATOM 720 C C . ARG A 1 89 ? -11.419 -0.144 -3.882 1.00 95.12 89 ARG A C 1
ATOM 722 O O . ARG A 1 89 ? -12.336 0.112 -4.650 1.00 95.12 89 ARG A O 1
ATOM 729 N N . LEU A 1 90 ? -10.698 0.808 -3.290 1.00 94.81 90 LEU A N 1
ATOM 730 C CA . LEU A 1 90 ? -10.963 2.244 -3.451 1.00 94.81 90 LEU A CA 1
ATOM 731 C C . LEU A 1 90 ? -10.744 2.730 -4.891 1.00 94.81 90 LEU A C 1
ATOM 733 O O . LEU A 1 90 ? -11.411 3.654 -5.333 1.00 94.81 90 LEU A O 1
ATOM 737 N N . ARG A 1 91 ? -9.823 2.117 -5.646 1.00 92.44 91 ARG A N 1
ATOM 738 C CA . ARG A 1 91 ? -9.646 2.424 -7.077 1.00 92.44 91 ARG A CA 1
ATOM 739 C C . ARG A 1 91 ? -10.759 1.876 -7.961 1.00 92.44 91 ARG A C 1
ATOM 741 O O . ARG A 1 91 ? -10.974 2.424 -9.034 1.00 92.44 91 ARG A O 1
ATOM 748 N N . ALA A 1 92 ? -11.397 0.787 -7.546 1.00 92.38 92 ALA A N 1
ATOM 749 C CA . ALA A 1 92 ? -12.499 0.170 -8.275 1.00 92.38 92 ALA A CA 1
ATOM 750 C C . ALA A 1 92 ? -13.864 0.791 -7.928 1.00 92.38 92 ALA A C 1
ATOM 752 O O . ALA A 1 92 ? -14.850 0.488 -8.595 1.00 92.38 92 ALA A O 1
ATOM 753 N N . SER A 1 93 ? -13.941 1.628 -6.889 1.00 91.44 93 SER A N 1
ATOM 754 C CA . SER A 1 93 ? -15.179 2.281 -6.474 1.00 91.44 93 SER A CA 1
ATOM 755 C C . SER A 1 93 ? -15.429 3.585 -7.239 1.00 91.44 93 SER A C 1
ATOM 757 O O . SER A 1 93 ? -14.537 4.152 -7.870 1.00 91.44 93 SER A O 1
ATOM 759 N N . ALA A 1 94 ? -16.659 4.095 -7.142 1.00 82.81 94 ALA A N 1
ATOM 760 C CA . ALA A 1 94 ? -17.049 5.381 -7.721 1.00 82.81 94 ALA A CA 1
ATOM 761 C C . ALA A 1 94 ? -16.421 6.598 -7.009 1.00 82.81 94 ALA A C 1
ATOM 763 O O . ALA A 1 94 ? -16.524 7.720 -7.501 1.00 82.81 94 ALA A O 1
ATOM 764 N N . THR A 1 95 ? -15.765 6.394 -5.861 1.00 77.00 95 THR A N 1
ATOM 765 C CA . THR A 1 95 ? -15.207 7.461 -5.022 1.00 77.00 95 THR A CA 1
ATOM 766 C C . THR A 1 95 ? -13.686 7.310 -4.948 1.00 77.00 95 THR A C 1
ATOM 768 O O . THR A 1 95 ? -13.180 6.637 -4.045 1.00 77.00 95 THR A O 1
ATOM 771 N N . PRO A 1 96 ? -12.927 7.922 -5.878 1.00 79.44 96 PRO A N 1
ATOM 772 C CA . PRO A 1 96 ? -11.477 7.793 -5.910 1.00 79.44 96 PRO A CA 1
ATOM 773 C C . PRO A 1 96 ? -10.844 8.570 -4.747 1.00 79.44 96 PRO A C 1
ATOM 775 O O . PRO A 1 96 ? -10.535 9.756 -4.843 1.00 79.44 96 PRO A O 1
ATOM 778 N N . ILE A 1 97 ? -10.625 7.874 -3.634 1.00 93.81 97 ILE A N 1
ATOM 779 C CA . ILE A 1 97 ? -9.924 8.364 -2.444 1.00 93.81 97 ILE A CA 1
ATOM 780 C C . ILE A 1 97 ? -8.673 7.515 -2.193 1.00 93.81 97 ILE A C 1
ATOM 782 O O . ILE A 1 97 ? -8.637 6.319 -2.489 1.00 93.81 97 ILE A O 1
ATOM 786 N N . SER A 1 98 ? -7.610 8.134 -1.674 1.00 93.00 98 SER A N 1
ATOM 787 C CA . SER A 1 98 ? -6.405 7.392 -1.300 1.00 93.00 98 SER A CA 1
ATOM 788 C C . SER A 1 98 ? -6.625 6.616 0.008 1.00 93.00 98 SER A C 1
ATOM 790 O O . SER A 1 98 ? -7.423 7.053 0.844 1.00 93.00 98 SER A O 1
ATOM 792 N N . PRO A 1 99 ? -5.930 5.485 0.229 1.00 94.75 99 PRO A N 1
ATOM 793 C CA . PRO A 1 99 ? -6.057 4.738 1.478 1.00 94.75 99 PRO A CA 1
ATOM 794 C C . PRO A 1 99 ? -5.747 5.575 2.726 1.00 94.75 99 PRO A C 1
ATOM 796 O O . PRO A 1 99 ? -6.427 5.417 3.732 1.00 94.75 99 PRO A O 1
ATOM 799 N N . GLU A 1 100 ? -4.783 6.497 2.660 1.00 93.50 100 GLU A N 1
ATOM 800 C CA . GLU A 1 100 ? -4.421 7.381 3.776 1.00 93.50 100 GLU A CA 1
ATOM 801 C C . GLU A 1 100 ? -5.587 8.295 4.152 1.00 93.50 100 GLU A C 1
ATOM 803 O O . GLU A 1 100 ? -5.977 8.370 5.314 1.00 93.50 100 GLU A O 1
ATOM 808 N N . ARG A 1 101 ? -6.201 8.948 3.156 1.00 95.00 101 ARG A N 1
ATOM 809 C CA . ARG A 1 101 ? -7.361 9.821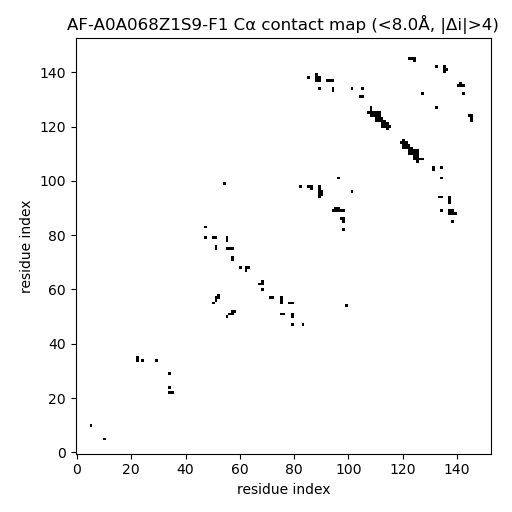 3.379 1.00 95.00 101 ARG A CA 1
ATOM 810 C C . ARG A 1 101 ? -8.575 9.038 3.865 1.00 95.00 101 ARG A C 1
ATOM 812 O O . ARG A 1 101 ? -9.307 9.531 4.719 1.00 95.00 101 ARG A O 1
ATOM 819 N N . ALA A 1 102 ? -8.782 7.828 3.346 1.00 95.38 102 ALA A N 1
ATOM 820 C CA . ALA A 1 102 ? -9.834 6.942 3.825 1.00 95.38 102 ALA A CA 1
ATOM 821 C C . ALA A 1 102 ? -9.624 6.588 5.306 1.00 95.38 102 ALA A C 1
ATOM 823 O O . ALA A 1 102 ? -10.552 6.718 6.100 1.00 95.38 102 ALA A O 1
ATOM 824 N N . LEU A 1 103 ? -8.406 6.206 5.698 1.00 94.44 103 LEU A N 1
ATOM 825 C CA . LEU A 1 103 ? -8.067 5.907 7.092 1.00 94.44 103 LEU A CA 1
ATOM 826 C C . LEU A 1 103 ? -8.210 7.132 8.002 1.00 94.44 103 LEU A C 1
ATOM 828 O O . LEU A 1 103 ? -8.762 6.996 9.089 1.00 94.44 103 LEU A O 1
ATOM 832 N N . ASP A 1 104 ? -7.779 8.318 7.566 1.00 94.69 104 ASP A N 1
ATOM 833 C CA . ASP A 1 104 ? -7.944 9.571 8.318 1.00 94.69 104 ASP A CA 1
ATOM 834 C C . ASP A 1 104 ? -9.423 9.889 8.595 1.00 94.69 104 ASP A C 1
ATOM 836 O O . ASP A 1 104 ? -9.807 10.211 9.721 1.00 94.69 104 ASP A O 1
ATOM 840 N N . LYS A 1 105 ? -10.284 9.716 7.585 1.00 94.25 105 LYS A N 1
ATOM 841 C CA . LYS A 1 105 ? -11.736 9.885 7.726 1.00 94.25 105 LYS A CA 1
ATOM 842 C C . LYS A 1 105 ? -12.331 8.845 8.669 1.00 94.25 105 LYS A C 1
ATOM 844 O O . LYS A 1 105 ? -13.007 9.203 9.630 1.00 94.25 105 LYS A O 1
ATOM 849 N N . LEU A 1 106 ? -12.033 7.564 8.450 1.00 93.62 106 LEU A N 1
ATOM 850 C CA . LEU A 1 106 ? -12.565 6.474 9.271 1.00 93.62 106 LEU A CA 1
ATOM 851 C C . LEU A 1 106 ? -12.077 6.525 10.723 1.00 93.62 106 LEU A C 1
ATOM 853 O O . LEU A 1 106 ? -12.823 6.128 11.614 1.00 93.62 106 LEU A O 1
ATOM 857 N N . ARG A 1 107 ? -10.885 7.078 10.990 1.00 93.00 107 ARG A N 1
ATOM 858 C CA . ARG A 1 107 ? -10.365 7.302 12.351 1.00 93.00 107 ARG A CA 1
ATOM 859 C C . ARG A 1 107 ? -11.268 8.222 13.181 1.00 93.00 107 ARG A C 1
ATOM 861 O O . ARG A 1 107 ? -11.183 8.205 14.402 1.00 93.00 107 ARG A O 1
ATOM 868 N N . ARG A 1 108 ? -12.160 9.009 12.569 1.00 91.38 108 ARG A N 1
ATOM 869 C CA . ARG A 1 108 ? -13.143 9.834 13.298 1.00 91.38 108 ARG A CA 1
ATOM 870 C C . ARG A 1 108 ? -14.290 9.020 13.900 1.00 91.38 108 ARG A C 1
ATOM 872 O O . ARG A 1 108 ? -14.980 9.508 14.796 1.00 91.38 108 ARG A O 1
ATOM 879 N N . ILE A 1 109 ? -14.500 7.789 13.433 1.00 92.06 109 ILE A N 1
ATOM 880 C CA . ILE A 1 109 ? -15.438 6.859 14.055 1.00 92.06 109 ILE A CA 1
ATOM 881 C C . ILE A 1 109 ? -14.781 6.331 15.330 1.00 92.06 109 ILE A C 1
ATOM 883 O O . ILE A 1 109 ? -13.757 5.656 15.272 1.00 92.06 109 ILE A O 1
ATOM 887 N N . GLN A 1 110 ? -15.361 6.657 16.480 1.00 90.06 110 GLN A N 1
ATOM 888 C CA . GLN A 1 110 ? -14.824 6.306 17.790 1.00 90.06 110 GLN A CA 1
ATOM 889 C C . GLN A 1 110 ? -15.866 5.527 18.586 1.00 90.06 110 GLN A C 1
ATOM 891 O O . GLN A 1 110 ? -17.067 5.787 18.471 1.00 90.06 110 GLN A O 1
ATOM 896 N N . HIS A 1 111 ? -15.389 4.576 19.384 1.00 89.88 111 HIS A N 1
ATOM 897 C CA . HIS A 1 111 ? -16.177 3.889 20.397 1.00 89.88 111 HIS A CA 1
ATOM 898 C C . HIS A 1 111 ? -15.862 4.517 21.751 1.00 89.88 111 HIS A C 1
ATOM 900 O O . HIS A 1 111 ? -14.710 4.520 22.179 1.00 89.88 111 HIS A O 1
ATOM 906 N N . HIS A 1 112 ? -16.883 5.066 22.400 1.00 87.06 112 HIS A N 1
ATOM 907 C CA . HIS A 1 112 ? -16.765 5.748 23.685 1.00 87.06 112 HIS A CA 1
ATOM 908 C C . HIS A 1 112 ? -17.361 4.869 24.775 1.00 87.06 112 HIS A C 1
ATOM 910 O O . HIS A 1 112 ? -18.421 4.281 24.574 1.00 87.06 112 HIS A O 1
ATOM 916 N N . GLN A 1 113 ? -16.713 4.815 25.934 1.00 88.88 113 GLN A N 1
ATOM 917 C CA . GLN A 1 113 ? -17.229 4.153 27.128 1.00 88.88 113 GLN A CA 1
ATOM 918 C C . GLN A 1 113 ? -17.145 5.138 28.293 1.00 88.88 113 GLN A C 1
ATOM 920 O O . GLN A 1 113 ? -16.078 5.684 28.566 1.00 88.88 113 GLN A O 1
ATOM 925 N N . VAL A 1 114 ? -18.272 5.388 28.955 1.00 87.94 114 VAL A N 1
ATOM 926 C CA . VAL A 1 114 ? -18.383 6.340 30.063 1.00 87.94 114 VAL A CA 1
ATOM 927 C C . VAL A 1 114 ? -18.933 5.623 31.285 1.00 87.94 114 VAL A C 1
ATOM 929 O O . VAL A 1 114 ? -19.972 4.969 31.217 1.00 87.94 114 VAL A O 1
ATOM 932 N N . THR A 1 115 ? -18.252 5.785 32.414 1.00 91.00 115 THR A N 1
ATOM 933 C CA . THR A 1 115 ? -18.682 5.271 33.717 1.00 91.00 115 THR A CA 1
ATOM 934 C C . THR A 1 115 ? -18.925 6.454 34.640 1.00 91.00 115 THR A C 1
ATOM 936 O O . THR A 1 115 ? -18.024 7.264 34.849 1.00 91.00 115 THR A O 1
ATOM 939 N N . VAL A 1 116 ? -20.129 6.565 35.199 1.00 90.12 116 VAL A N 1
ATOM 940 C CA . VAL A 1 116 ? -20.494 7.633 36.141 1.00 90.12 116 VAL A CA 1
ATOM 941 C C . VAL A 1 116 ? -20.776 6.991 37.493 1.00 90.12 116 VAL A C 1
ATOM 943 O O . VAL A 1 116 ? -21.489 6.002 37.554 1.00 90.12 116 VAL A O 1
ATOM 946 N N . ASN A 1 117 ? -20.216 7.517 38.584 1.00 88.94 117 ASN A N 1
ATOM 947 C CA . ASN A 1 117 ? -20.498 7.052 39.953 1.00 88.94 117 ASN A CA 1
ATOM 948 C C . ASN A 1 117 ? -20.357 5.525 40.170 1.00 88.94 117 ASN A C 1
ATOM 950 O O . ASN A 1 117 ? -21.148 4.931 40.898 1.00 88.94 117 ASN 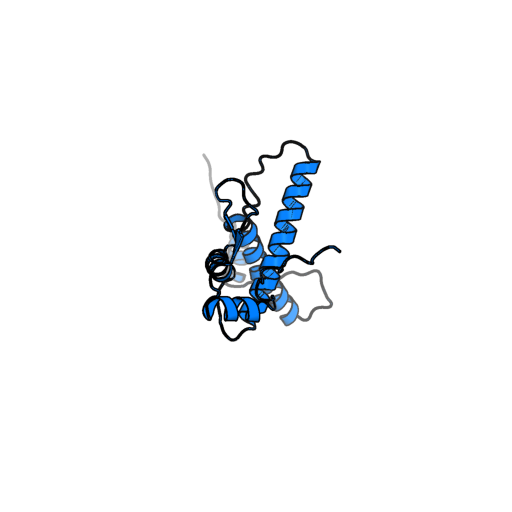A O 1
ATOM 954 N N . ASN A 1 118 ? -19.375 4.877 39.529 1.00 83.44 118 ASN A N 1
ATOM 955 C CA . ASN A 1 118 ? -19.177 3.417 39.553 1.00 83.44 118 ASN A CA 1
ATOM 956 C C . ASN A 1 118 ? -20.392 2.584 39.082 1.00 83.44 118 ASN A C 1
ATOM 958 O O . ASN A 1 118 ? -20.509 1.410 39.435 1.00 83.44 118 ASN A O 1
ATOM 962 N N . THR A 1 119 ? -21.293 3.151 38.274 1.00 86.75 119 THR A N 1
ATOM 963 C CA . THR A 1 119 ? -22.389 2.388 37.661 1.00 86.75 119 THR A CA 1
ATOM 964 C C . THR A 1 119 ? -21.901 1.530 36.492 1.00 86.75 119 THR A C 1
ATOM 966 O O . THR A 1 119 ? -20.751 1.614 36.063 1.00 86.75 119 THR A O 1
ATOM 969 N N . GLN A 1 120 ? -22.798 0.715 35.932 1.00 84.81 120 GLN A N 1
ATOM 970 C CA . GLN A 1 120 ? -22.572 0.030 34.656 1.00 84.81 120 GLN A CA 1
ATOM 971 C C . GLN A 1 120 ? -22.072 1.029 33.588 1.00 84.81 120 GLN A C 1
ATOM 973 O O . GLN A 1 120 ? -22.684 2.094 33.436 1.00 84.81 120 GLN A O 1
ATOM 978 N N . PRO A 1 121 ? -20.979 0.722 32.863 1.00 85.19 121 PRO A N 1
ATOM 979 C CA . PRO A 1 121 ? -20.471 1.595 31.815 1.00 85.19 121 PRO A CA 1
ATOM 980 C C . PRO A 1 121 ? -21.472 1.738 30.666 1.00 85.19 121 PRO A C 1
ATOM 982 O O . PRO A 1 121 ? -21.975 0.746 30.139 1.00 85.19 121 PRO A O 1
ATOM 985 N N . VAL A 1 122 ? -21.705 2.970 30.225 1.00 85.69 122 VAL A N 1
ATOM 986 C CA . VAL A 1 122 ? -22.493 3.269 29.026 1.00 85.69 122 VAL A CA 1
ATOM 987 C C . VAL A 1 122 ? -21.549 3.349 27.836 1.00 85.69 122 VAL A C 1
ATOM 989 O O . VAL A 1 122 ? -20.520 4.020 27.902 1.00 85.69 122 VAL A O 1
ATOM 992 N N . THR A 1 123 ? -21.890 2.671 26.741 1.00 88.31 123 THR A N 1
ATOM 993 C CA . THR A 1 123 ? -21.103 2.704 25.503 1.00 88.31 123 THR A CA 1
ATOM 994 C C . THR A 1 123 ? -21.820 3.476 24.402 1.00 88.31 123 THR A C 1
ATOM 996 O O . THR A 1 123 ? -23.045 3.466 24.307 1.00 88.31 123 THR A O 1
ATOM 999 N N . GLY A 1 124 ? -21.046 4.160 23.563 1.00 84.81 124 GLY A N 1
ATOM 1000 C CA . GLY A 1 124 ? -21.522 4.959 22.440 1.00 84.81 124 GLY A CA 1
ATOM 1001 C C . GLY A 1 124 ? -20.632 4.776 21.213 1.00 84.81 124 GLY A C 1
ATOM 1002 O O . GLY A 1 124 ? -19.452 4.451 21.330 1.00 84.81 124 GLY A O 1
ATOM 1003 N N . LEU A 1 125 ? -21.184 5.000 20.022 1.00 87.62 125 LEU A N 1
ATOM 1004 C CA . LEU A 1 125 ? -20.414 5.143 18.784 1.00 87.62 125 LEU A CA 1
ATOM 1005 C C . LEU A 1 125 ? -20.610 6.555 18.238 1.00 87.62 125 LEU A C 1
ATOM 1007 O O . LEU A 1 125 ? -21.721 7.082 18.269 1.00 87.62 125 LEU A O 1
ATOM 1011 N N . SER A 1 126 ? -19.544 7.151 17.704 1.00 87.12 126 SER A N 1
ATOM 1012 C CA . SER A 1 126 ? -19.658 8.391 16.933 1.00 87.12 126 SER A CA 1
ATOM 1013 C C . SER A 1 126 ? -20.604 8.207 15.744 1.00 87.12 126 SER A C 1
ATOM 1015 O O . SER A 1 126 ? -20.614 7.155 15.099 1.00 87.12 126 SER A O 1
ATOM 1017 N N . THR A 1 127 ? -21.342 9.261 15.395 1.00 86.12 127 THR A N 1
ATOM 1018 C CA . THR A 1 127 ? -22.227 9.257 14.227 1.00 86.12 127 THR A CA 1
ATOM 1019 C C . THR A 1 127 ? -21.444 8.966 12.945 1.00 86.12 127 THR A C 1
ATOM 1021 O O . THR A 1 127 ? -20.497 9.671 12.587 1.00 86.12 127 THR A O 1
ATOM 1024 N N . VAL A 1 128 ? -21.857 7.924 12.223 1.00 89.50 128 VAL A N 1
ATOM 1025 C CA . VAL A 1 128 ? -21.316 7.577 10.905 1.00 89.50 128 VAL A CA 1
ATOM 1026 C C . VAL A 1 128 ? -22.073 8.392 9.856 1.00 89.50 128 VAL A C 1
ATOM 1028 O O . VAL A 1 128 ? -23.243 8.127 9.593 1.00 89.50 128 VAL A O 1
ATOM 1031 N N . ASN A 1 129 ? -21.418 9.398 9.272 1.00 91.00 129 ASN A N 1
ATOM 1032 C CA . ASN A 1 129 ? -22.010 10.218 8.213 1.00 91.00 129 ASN A CA 1
ATOM 1033 C C . ASN A 1 129 ? -22.019 9.481 6.852 1.00 91.00 129 ASN A C 1
ATOM 1035 O O . ASN A 1 129 ? -21.597 8.321 6.739 1.00 91.00 129 ASN A O 1
ATOM 1039 N N . GLN A 1 130 ? -22.516 10.156 5.810 1.00 91.81 130 GLN A N 1
ATOM 1040 C CA . GLN A 1 130 ? -22.572 9.588 4.462 1.00 91.81 130 GLN A CA 1
ATOM 1041 C C . GLN A 1 130 ? -21.172 9.283 3.910 1.00 91.81 130 GLN A C 1
ATOM 1043 O O . GLN A 1 130 ? -20.939 8.172 3.452 1.00 91.81 130 GLN A O 1
ATOM 1048 N N . GLU A 1 131 ? -20.213 10.200 4.068 1.00 92.06 131 GLU A N 1
ATOM 1049 C CA . GLU A 1 131 ? -18.830 10.010 3.604 1.00 92.06 131 GLU A CA 1
ATOM 1050 C C . GLU A 1 131 ? -18.182 8.757 4.222 1.00 92.06 131 GLU A C 1
ATOM 1052 O O . GLU A 1 131 ? -17.600 7.931 3.521 1.00 92.06 131 GLU A O 1
ATOM 1057 N N . HIS A 1 132 ? -18.332 8.557 5.533 1.00 93.62 132 HIS A N 1
ATOM 1058 C CA . HIS A 1 132 ? -17.855 7.353 6.210 1.00 93.62 132 HIS A CA 1
ATOM 1059 C C . HIS A 1 132 ? -18.544 6.092 5.672 1.00 93.62 132 HIS A C 1
ATOM 1061 O O . HIS A 1 132 ? -17.894 5.064 5.477 1.00 93.62 132 HIS A O 1
ATOM 1067 N N . SER A 1 133 ? -19.855 6.165 5.426 1.00 92.69 133 SER A N 1
ATOM 1068 C CA . SER A 1 133 ? -20.634 5.053 4.875 1.00 92.69 133 SER A CA 1
ATOM 1069 C C . SER A 1 133 ? -20.164 4.664 3.473 1.00 92.69 133 SER A C 1
ATOM 1071 O O . SER A 1 133 ? -20.032 3.472 3.192 1.00 92.69 133 SER A O 1
ATOM 1073 N N . ASP A 1 134 ? -19.867 5.648 2.627 1.00 94.12 134 ASP A N 1
ATOM 1074 C CA . ASP A 1 134 ? -19.395 5.440 1.258 1.00 94.12 134 ASP A CA 1
ATOM 1075 C C . ASP A 1 134 ? -18.002 4.804 1.247 1.00 94.12 134 ASP A C 1
ATOM 1077 O O . ASP A 1 134 ? -17.769 3.834 0.523 1.00 94.12 134 ASP A O 1
ATOM 1081 N N . ILE A 1 135 ? -17.092 5.274 2.110 1.00 95.19 135 ILE A N 1
ATOM 1082 C CA . ILE A 1 135 ? -15.750 4.690 2.254 1.00 95.19 135 ILE A CA 1
ATOM 1083 C C . ILE A 1 135 ? -15.839 3.237 2.743 1.00 95.19 135 ILE A C 1
ATOM 1085 O O . ILE A 1 135 ? -15.184 2.359 2.181 1.00 95.19 135 ILE A O 1
ATOM 1089 N N . LEU A 1 136 ? -16.651 2.953 3.768 1.00 94.75 136 LEU A N 1
ATOM 1090 C CA . LEU A 1 136 ? -16.833 1.589 4.284 1.00 94.75 136 LEU A CA 1
ATOM 1091 C C . LEU A 1 136 ? -17.429 0.658 3.221 1.00 94.75 136 LEU A C 1
ATOM 1093 O O . LEU A 1 136 ? -16.946 -0.462 3.049 1.00 94.75 136 LEU A O 1
ATOM 1097 N N . SER A 1 137 ? -18.416 1.140 2.461 1.00 94.50 137 SER A N 1
ATOM 1098 C CA . SER A 1 137 ? -19.016 0.412 1.339 1.00 94.50 137 SER A CA 1
ATOM 1099 C C . SER A 1 137 ? -17.989 0.114 0.242 1.00 94.50 137 SER A C 1
ATOM 1101 O O . SER A 1 137 ? -17.832 -1.040 -0.163 1.00 94.50 137 SER A O 1
ATOM 1103 N N . ALA A 1 138 ? -17.204 1.118 -0.166 1.00 94.94 138 ALA A N 1
ATOM 1104 C CA . ALA A 1 138 ? -16.130 0.964 -1.146 1.00 94.94 138 ALA A CA 1
ATOM 1105 C C . ALA A 1 138 ? -15.069 -0.048 -0.692 1.00 94.94 138 ALA A C 1
ATOM 1107 O O . ALA A 1 138 ? -14.537 -0.802 -1.503 1.00 94.94 138 ALA A O 1
ATOM 1108 N N . LEU A 1 139 ? -14.781 -0.105 0.609 1.00 95.00 139 LEU A N 1
ATOM 1109 C CA . LEU A 1 139 ? -13.881 -1.093 1.199 1.00 95.00 139 LEU A CA 1
ATOM 1110 C C . LEU A 1 139 ? -14.534 -2.463 1.418 1.00 95.00 139 LEU A C 1
ATOM 1112 O O . LEU A 1 139 ? -13.829 -3.391 1.813 1.00 95.00 139 LEU A O 1
ATOM 1116 N N . THR A 1 140 ? -15.834 -2.622 1.154 1.00 94.12 140 THR A N 1
ATOM 1117 C CA . THR A 1 140 ? -16.613 -3.839 1.442 1.00 94.12 140 THR A CA 1
ATOM 1118 C C . THR A 1 140 ? -16.550 -4.221 2.928 1.00 94.12 140 THR A C 1
ATOM 1120 O O . THR A 1 140 ? -16.400 -5.388 3.291 1.00 94.12 140 THR A O 1
ATOM 1123 N N . VAL A 1 141 ? -16.614 -3.218 3.806 1.00 93.19 141 VAL A N 1
ATOM 1124 C CA . VAL A 1 141 ? -16.576 -3.366 5.266 1.00 93.19 141 VAL A CA 1
ATOM 1125 C C . VAL A 1 141 ? -17.940 -2.992 5.839 1.00 93.19 141 VAL A C 1
ATOM 1127 O O . VAL A 1 141 ? -18.550 -1.998 5.446 1.00 93.19 141 VAL A O 1
ATOM 1130 N N . LYS A 1 142 ? -18.435 -3.802 6.780 1.00 91.69 142 LYS A N 1
ATOM 1131 C CA . LYS A 1 142 ? -19.702 -3.531 7.470 1.00 91.69 142 LYS A CA 1
ATOM 1132 C C . LYS A 1 142 ? -19.581 -2.271 8.327 1.00 91.69 142 LYS A C 1
ATOM 1134 O O . LYS A 1 142 ? -18.530 -2.011 8.911 1.00 91.69 142 LYS A O 1
ATOM 1139 N N . LYS A 1 143 ? -20.674 -1.513 8.440 1.00 90.19 143 LYS A N 1
ATOM 1140 C CA . LYS A 1 143 ? -20.727 -0.375 9.362 1.00 90.19 143 LYS A CA 1
ATOM 1141 C C . LYS A 1 143 ? -20.557 -0.875 10.803 1.00 90.19 143 LYS A C 1
ATOM 1143 O O . LYS A 1 143 ? -21.156 -1.897 11.141 1.00 90.19 143 LYS A O 1
ATOM 1148 N N . PRO A 1 144 ? -19.756 -0.191 11.635 1.00 88.31 144 PRO A N 1
ATOM 1149 C CA . PRO A 1 144 ? -19.622 -0.560 13.033 1.00 88.31 144 PRO A CA 1
ATOM 1150 C C . PRO A 1 144 ? -20.958 -0.345 13.745 1.00 88.31 144 PRO A C 1
ATOM 1152 O O . PRO A 1 144 ? -21.599 0.693 13.589 1.00 88.31 144 PRO A O 1
ATOM 1155 N N . THR A 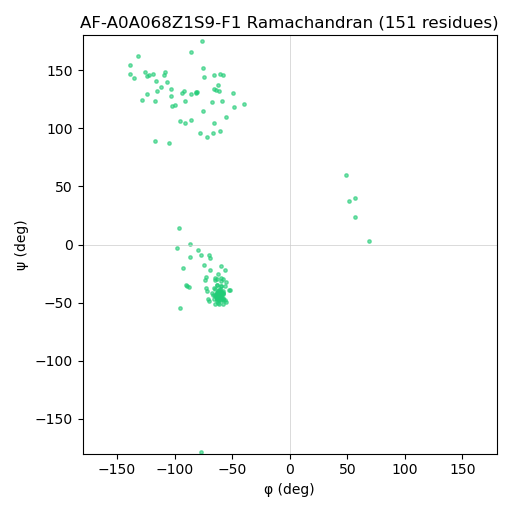1 145 ? -21.365 -1.337 14.525 1.00 85.25 145 THR A N 1
ATOM 1156 C CA . THR A 1 145 ? -22.567 -1.309 15.360 1.00 85.25 145 THR A CA 1
ATOM 1157 C C . THR A 1 145 ? -22.159 -1.546 16.806 1.00 85.25 145 THR A C 1
ATOM 1159 O O . THR A 1 145 ? -21.228 -2.308 17.068 1.00 85.25 145 THR A O 1
ATOM 1162 N N . LEU A 1 146 ? -22.847 -0.913 17.757 1.00 76.06 146 LEU A N 1
ATOM 1163 C CA . LEU A 1 146 ? -22.748 -1.340 19.149 1.00 76.06 146 LEU A CA 1
ATOM 1164 C C . LEU A 1 146 ? -23.402 -2.717 19.224 1.00 76.06 146 LEU A C 1
ATOM 1166 O O . LEU A 1 146 ? -24.565 -2.860 18.848 1.00 76.06 146 LEU A O 1
ATOM 1170 N N . ASN A 1 147 ? -22.665 -3.729 19.680 1.00 62.94 147 ASN A N 1
ATOM 1171 C CA . ASN A 1 147 ? -23.321 -4.938 20.149 1.00 62.94 147 ASN A CA 1
ATOM 1172 C C . ASN A 1 147 ? -24.107 -4.522 21.392 1.00 62.94 147 ASN A C 1
ATOM 1174 O O . ASN A 1 147 ? -23.518 -4.298 22.449 1.00 62.94 147 ASN A O 1
ATOM 1178 N N . THR A 1 148 ? -25.428 -4.390 21.267 1.00 56.28 148 THR A N 1
ATOM 1179 C CA . THR A 1 148 ? -26.313 -4.580 22.414 1.00 56.28 148 THR A CA 1
ATOM 1180 C C . THR A 1 148 ? -25.869 -5.890 23.045 1.00 56.28 148 THR A C 1
ATOM 1182 O O . THR A 1 148 ? -25.810 -6.900 22.344 1.00 56.28 148 THR A O 1
ATOM 1185 N N . GLN A 1 149 ? -25.416 -5.846 24.301 1.00 49.28 149 GLN A N 1
ATOM 1186 C CA . GLN A 1 149 ? -24.930 -7.019 25.024 1.00 49.28 149 GLN A CA 1
ATOM 1187 C C . GLN A 1 149 ? -25.828 -8.215 24.692 1.00 49.28 149 GLN A C 1
ATOM 1189 O O . GLN A 1 149 ? -27.038 -8.152 24.914 1.00 49.28 149 GLN A O 1
ATOM 1194 N N . LEU A 1 150 ? -25.245 -9.287 24.142 1.00 41.28 150 LEU A N 1
ATOM 1195 C CA . LEU A 1 150 ? -25.881 -10.594 24.225 1.00 41.28 150 LEU A CA 1
ATOM 1196 C C . LEU A 1 150 ? -26.098 -10.811 25.716 1.00 41.28 150 LEU A C 1
ATOM 1198 O O . LEU A 1 150 ? -25.129 -10.913 26.469 1.00 41.28 150 LEU A O 1
ATOM 1202 N N . THR A 1 151 ? -27.356 -10.763 26.143 1.00 37.62 151 THR A N 1
ATOM 1203 C CA . THR A 1 151 ? -27.754 -11.145 27.488 1.00 37.62 151 THR A CA 1
ATOM 1204 C C . THR A 1 151 ? -27.348 -12.607 27.593 1.00 37.62 151 THR A C 1
ATOM 1206 O O . THR A 1 151 ? -27.995 -13.476 27.014 1.00 37.62 151 THR A O 1
ATOM 1209 N N . LEU A 1 152 ? -26.183 -12.863 28.190 1.00 39.75 152 LEU A N 1
ATOM 1210 C CA . LEU A 1 152 ? -25.782 -14.209 28.559 1.00 39.75 152 LEU A CA 1
ATOM 1211 C C . LEU A 1 152 ? -26.766 -14.611 29.657 1.00 39.75 152 LEU A C 1
ATOM 1213 O O . LEU A 1 152 ? -26.642 -14.151 30.791 1.00 39.75 152 LEU A O 1
ATOM 1217 N N . LEU A 1 153 ? -27.812 -15.328 29.235 1.00 39.66 153 LEU A N 1
ATOM 1218 C CA . LEU A 1 153 ? -28.688 -16.103 30.105 1.00 39.66 153 LEU A CA 1
ATOM 1219 C C . LEU A 1 153 ? -27.853 -17.133 30.868 1.00 39.66 153 LEU A C 1
ATOM 1221 O O . LEU A 1 153 ? -26.970 -17.751 30.226 1.00 39.66 153 LEU A O 1
#

Nearest PDB structures (foldseek):
  8z9z-assembly1_C  TM=2.516E-01  e=4.126E+00  Acyrthosiphon pisum

Foldseek 3Di:
DDDDDDPVVVVVVVVVCPPHDDDDDPDPPDDPVVSVVVVVCVVVVVVLVVCLCPVLNLDDDPDDDPVVNVVSVVVSVVVSVLLVLLQVLCVPDPHNDHSVVLCVVLVVWDWDWDDDPNDDIDIDTDDQDPVNVRSCVSSVHDDDDPPPDPPPD

Mean predicted aligned error: 8.79 Å

Solvent-accessible surface area (backbone atoms only — not comparable to full-atom values): 9595 Å² total; per-residue (Å²): 136,91,84,87,80,84,59,63,67,61,51,54,56,49,61,75,44,60,98,56,87,84,86,86,78,93,62,83,90,53,55,70,71,52,52,51,52,56,57,62,49,47,59,60,52,54,51,48,55,47,43,39,55,66,79,61,40,65,56,87,74,87,58,85,51,70,71,54,43,52,50,50,54,49,51,43,50,51,50,49,51,52,51,50,52,43,41,54,32,21,65,73,34,98,61,82,54,54,56,67,59,50,50,60,57,50,64,66,58,43,81,47,76,48,66,60,93,87,46,82,68,47,74,49,67,50,86,77,50,69,70,54,49,51,52,31,52,39,61,75,43,81,80,90,72,84,76,74,75,78,78,82,122

Radius of gyration: 26.32 Å; Cα contacts (8 Å, |Δi|>4): 92; chains: 1; bounding box: 80×31×69 Å